Protein AF-A0A920JHA1-F1 (afdb_monomer_lite)

Structure (mmCIF, N/CA/C/O backbone):
data_AF-A0A920JHA1-F1
#
_entry.id   AF-A0A920JHA1-F1
#
loop_
_atom_site.group_PDB
_atom_site.id
_atom_site.type_symbol
_atom_site.label_atom_id
_atom_site.label_alt_id
_atom_site.label_comp_id
_atom_site.label_asym_id
_atom_site.label_entity_id
_atom_site.label_seq_id
_atom_site.pdbx_PDB_ins_code
_atom_site.Cartn_x
_atom_site.Cartn_y
_atom_site.Cartn_z
_atom_site.occupancy
_atom_site.B_iso_or_equiv
_atom_site.auth_seq_id
_atom_site.auth_comp_id
_atom_site.auth_asym_id
_atom_site.auth_atom_id
_atom_site.pdbx_PDB_model_num
ATOM 1 N N . MET A 1 1 ? 1.175 9.075 -18.287 1.00 74.12 1 MET A N 1
ATOM 2 C CA . MET A 1 1 ? 0.561 8.509 -17.070 1.00 74.12 1 MET A CA 1
ATOM 3 C C . MET A 1 1 ? -0.460 9.510 -16.556 1.00 74.12 1 MET A C 1
ATOM 5 O O . MET A 1 1 ? -0.090 10.654 -16.320 1.00 74.12 1 MET A O 1
ATOM 9 N N . LYS A 1 2 ? -1.735 9.124 -16.487 1.00 86.06 2 LYS A N 1
ATOM 10 C CA . LYS A 1 2 ? -2.800 9.955 -15.913 1.00 86.06 2 LYS A CA 1
ATOM 11 C C . LYS A 1 2 ? -2.832 9.699 -14.407 1.00 86.06 2 LYS A C 1
ATOM 13 O O . LYS A 1 2 ? -2.683 8.554 -13.995 1.00 86.06 2 LYS A O 1
ATOM 18 N N . ILE A 1 3 ? -2.973 10.752 -13.610 1.00 90.31 3 ILE A N 1
ATOM 19 C CA . ILE A 1 3 ? -3.137 10.642 -12.159 1.00 90.31 3 ILE A CA 1
ATOM 20 C C . ILE A 1 3 ? -4.601 10.926 -11.850 1.00 90.31 3 ILE A C 1
ATOM 22 O O . ILE A 1 3 ? -5.162 11.900 -12.352 1.00 90.31 3 ILE A O 1
ATOM 26 N N . GLU A 1 4 ? -5.202 10.066 -11.039 1.00 93.44 4 GLU A N 1
ATOM 27 C CA . GLU A 1 4 ? -6.578 10.195 -10.577 1.00 93.44 4 GLU A CA 1
ATOM 28 C C . GLU A 1 4 ? -6.583 10.174 -9.048 1.00 93.44 4 GLU A C 1
ATOM 30 O O . GLU A 1 4 ? -5.826 9.429 -8.425 1.00 93.44 4 GLU A O 1
ATOM 35 N N . GLN A 1 5 ? -7.412 11.027 -8.451 1.00 93.44 5 GLN A N 1
ATOM 36 C CA . GLN A 1 5 ? -7.612 11.094 -7.008 1.00 93.44 5 GLN A CA 1
ATOM 37 C C . GLN A 1 5 ? -9.080 10.815 -6.719 1.00 93.44 5 GLN A C 1
ATOM 39 O O . GLN A 1 5 ? -9.965 11.468 -7.272 1.00 93.44 5 GLN A O 1
ATOM 44 N N . LEU A 1 6 ? -9.319 9.854 -5.832 1.00 92.81 6 LEU A N 1
ATOM 45 C CA . LEU A 1 6 ? -10.641 9.511 -5.338 1.00 92.81 6 LEU A CA 1
ATOM 46 C C . LEU A 1 6 ? -10.664 9.703 -3.825 1.00 92.81 6 LEU A C 1
ATOM 48 O O . LEU A 1 6 ? -9.938 9.029 -3.096 1.00 92.81 6 LEU A O 1
ATOM 52 N N . GLU A 1 7 ? -11.513 10.610 -3.356 1.00 92.25 7 GLU A N 1
ATOM 53 C CA . GLU A 1 7 ? -11.745 10.817 -1.930 1.00 92.25 7 GLU A CA 1
ATOM 54 C C . GLU A 1 7 ? -12.969 10.027 -1.476 1.00 92.25 7 GLU A C 1
ATOM 56 O O . GLU A 1 7 ? -14.056 10.139 -2.046 1.00 92.25 7 GLU A O 1
ATOM 61 N N . LEU A 1 8 ? -12.792 9.224 -0.429 1.00 89.50 8 LEU A N 1
ATOM 62 C CA . LEU A 1 8 ? -13.855 8.415 0.151 1.00 89.50 8 LEU A CA 1
ATOM 63 C C . LEU A 1 8 ? -14.288 9.001 1.495 1.00 89.50 8 LEU A C 1
ATOM 65 O O . LEU A 1 8 ? -13.471 9.391 2.326 1.00 89.50 8 LEU A O 1
ATOM 69 N N . SER A 1 9 ? -15.600 9.032 1.728 1.00 85.94 9 SER A N 1
ATOM 70 C CA . SER A 1 9 ? -16.168 9.496 2.996 1.00 85.94 9 SER A CA 1
ATOM 71 C C . SER A 1 9 ? -15.757 8.579 4.158 1.00 85.94 9 SER A C 1
ATOM 73 O O . SER A 1 9 ? -16.004 7.367 4.097 1.00 85.94 9 SER A O 1
ATOM 75 N N . ILE A 1 10 ? -15.240 9.171 5.232 1.00 80.81 10 ILE A N 1
ATOM 76 C CA . ILE A 1 10 ? -14.870 8.490 6.482 1.00 80.81 10 ILE A CA 1
ATOM 77 C C . ILE A 1 10 ? -16.137 8.135 7.280 1.00 80.81 10 ILE A C 1
ATOM 79 O O . ILE A 1 10 ? -17.116 8.892 7.278 1.00 80.81 10 ILE A O 1
ATOM 83 N N . SER A 1 11 ? -16.139 6.995 7.976 1.00 76.69 11 SER A N 1
ATOM 84 C CA . SER A 1 11 ? -17.255 6.625 8.859 1.00 76.69 11 SER A CA 1
ATOM 85 C C . SER A 1 11 ? -17.284 7.497 10.129 1.00 76.69 11 SER A C 1
ATOM 87 O O . SER A 1 11 ? -16.254 7.889 10.681 1.00 76.69 11 SER A O 1
ATOM 89 N N . LYS A 1 12 ? -18.484 7.836 10.629 1.00 70.19 12 LYS A N 1
ATOM 90 C CA . LYS A 1 12 ? -18.627 8.665 11.843 1.00 70.19 12 LYS A CA 1
ATOM 91 C C . LYS A 1 12 ? -18.024 7.945 13.052 1.00 70.19 12 LYS A C 1
ATOM 93 O O . LYS A 1 12 ? -18.379 6.810 13.362 1.00 70.19 12 LYS A O 1
ATOM 98 N N . ARG A 1 13 ? -17.146 8.628 13.787 1.00 65.00 13 ARG A N 1
ATOM 99 C CA . ARG A 1 13 ? -16.459 8.055 14.950 1.00 65.00 13 ARG A CA 1
ATOM 100 C C . ARG A 1 13 ? -17.412 7.926 16.144 1.00 65.00 13 ARG A C 1
ATOM 102 O O . ARG A 1 13 ? -17.695 8.903 16.830 1.00 65.00 13 ARG A O 1
ATOM 109 N N . LEU A 1 14 ? -17.908 6.715 16.406 1.00 59.28 14 LEU A N 1
ATOM 110 C CA . LEU A 1 14 ? -18.832 6.417 17.507 1.00 59.28 14 LEU A CA 1
ATOM 111 C C . LEU A 1 14 ? -18.204 5.406 18.492 1.00 59.28 14 LEU A C 1
ATOM 113 O O . LEU A 1 14 ? -18.563 4.237 18.503 1.00 59.28 14 LEU A O 1
ATOM 117 N N . LYS A 1 15 ? -17.292 5.863 19.367 1.00 60.53 15 LYS A N 1
ATOM 118 C CA . LYS A 1 15 ? -16.592 5.066 20.417 1.00 60.53 15 LYS A CA 1
ATOM 119 C C . LYS A 1 15 ? -15.623 3.979 19.893 1.00 60.53 15 LYS A C 1
ATOM 121 O O . LYS A 1 15 ? -15.661 3.581 18.740 1.00 60.53 15 LYS A O 1
ATOM 126 N N . GLN A 1 16 ? -14.750 3.462 20.771 1.00 59.62 16 GLN A N 1
ATOM 127 C CA . GLN A 1 16 ? -13.690 2.485 20.433 1.00 59.62 16 GLN A CA 1
ATOM 128 C C . GLN A 1 16 ? -14.199 1.189 19.773 1.00 59.62 16 GLN A C 1
ATOM 130 O O . GLN A 1 16 ? -13.557 0.674 18.864 1.00 59.62 16 GLN A O 1
ATOM 135 N N . LYS A 1 17 ? -15.380 0.686 20.165 1.00 58.91 17 LYS A N 1
ATOM 136 C CA . LYS A 1 17 ? -15.995 -0.504 19.544 1.00 58.91 17 LYS A CA 1
ATOM 137 C C . LYS A 1 17 ? -16.404 -0.270 18.077 1.00 58.91 17 LYS A C 1
ATOM 139 O O . LYS A 1 17 ? -16.629 -1.238 17.361 1.00 58.91 17 LYS A O 1
ATOM 144 N N . ALA A 1 18 ? -16.477 0.988 17.628 1.00 76.19 18 ALA A N 1
ATOM 145 C CA . ALA A 1 18 ? -16.712 1.336 16.231 1.00 76.19 18 ALA A CA 1
ATOM 146 C C . ALA A 1 18 ? -15.436 1.375 15.384 1.00 76.19 18 ALA A C 1
ATOM 148 O O . ALA A 1 18 ? -15.565 1.370 14.173 1.00 76.19 18 ALA A O 1
ATOM 149 N N . VAL A 1 19 ? -14.225 1.365 15.956 1.00 84.94 19 VAL A N 1
ATOM 150 C CA . VAL A 1 19 ? -12.991 1.509 15.154 1.00 84.94 19 VAL A CA 1
ATOM 151 C C . VAL A 1 19 ? -12.814 0.343 14.181 1.00 84.94 19 VAL A C 1
ATOM 153 O O . VAL A 1 19 ? -12.672 0.565 12.986 1.00 84.94 19 VAL A O 1
ATOM 156 N N . GLN A 1 20 ? -12.900 -0.900 14.666 1.00 86.62 20 GLN A N 1
ATOM 157 C CA . GLN A 1 20 ? -12.773 -2.082 13.804 1.00 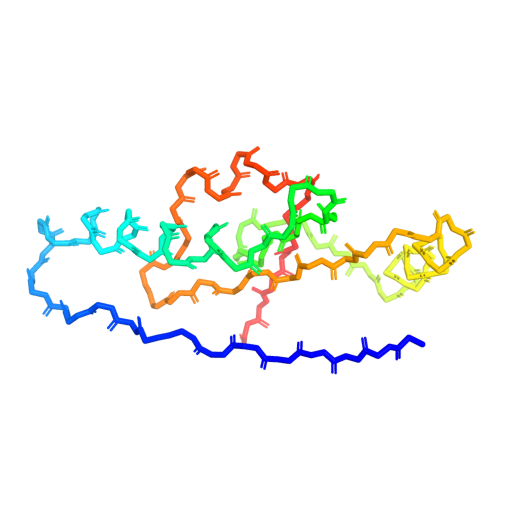86.62 20 GLN A CA 1
ATOM 158 C C . GLN A 1 20 ? -13.862 -2.113 12.722 1.00 86.62 20 GLN A C 1
ATOM 160 O O . GLN A 1 20 ? -13.577 -2.363 11.555 1.00 86.62 20 GLN A O 1
ATOM 165 N N . LYS A 1 21 ? -15.100 -1.782 13.104 1.00 87.19 21 LYS A N 1
ATOM 166 C CA . LYS A 1 21 ? -16.229 -1.703 12.175 1.00 87.19 21 LYS A CA 1
ATOM 167 C C . LYS A 1 21 ? -16.029 -0.605 11.121 1.00 87.19 21 LYS A C 1
ATOM 169 O O . LYS A 1 21 ? -16.298 -0.836 9.950 1.00 87.19 21 LYS A O 1
ATOM 174 N N . ASN A 1 22 ? -15.526 0.561 11.522 1.00 87.94 22 ASN A N 1
ATOM 175 C CA . ASN A 1 22 ? -15.224 1.671 10.621 1.00 87.94 22 ASN A CA 1
ATOM 176 C C . ASN A 1 22 ? -14.135 1.276 9.622 1.00 87.94 22 ASN A C 1
ATOM 178 O O . ASN A 1 22 ? -14.314 1.481 8.428 1.00 87.94 22 ASN A O 1
ATOM 182 N N . LEU A 1 23 ? -13.053 0.645 10.091 1.00 90.56 23 LEU A N 1
ATOM 183 C CA . LEU A 1 23 ? -11.983 0.145 9.227 1.00 90.56 23 LEU A CA 1
ATOM 184 C C . LEU A 1 23 ? -12.510 -0.872 8.208 1.00 90.56 23 LEU A C 1
ATOM 186 O O . LEU A 1 23 ? -12.136 -0.822 7.039 1.00 90.56 23 LEU A O 1
ATOM 190 N N . GLU A 1 24 ? -13.391 -1.782 8.622 1.00 90.25 24 GLU A N 1
ATOM 191 C CA . GLU A 1 24 ? -14.023 -2.752 7.723 1.00 90.25 24 GLU A CA 1
ATOM 192 C C . GLU A 1 24 ? -14.910 -2.073 6.672 1.00 90.25 24 GLU A C 1
ATOM 194 O O . GLU A 1 24 ? -14.742 -2.334 5.480 1.00 90.25 24 GLU A O 1
ATOM 199 N N . GLU A 1 25 ? -15.795 -1.160 7.081 1.00 89.75 25 GLU A N 1
ATOM 200 C CA . GLU A 1 25 ? -16.644 -0.380 6.171 1.00 89.75 25 GLU A CA 1
ATOM 201 C C . GLU A 1 25 ? -15.814 0.437 5.170 1.00 89.75 25 GLU A C 1
ATOM 203 O O . GLU A 1 25 ? -16.102 0.440 3.971 1.00 89.75 25 GLU A O 1
ATOM 208 N N . GLU A 1 26 ? -14.762 1.102 5.645 1.00 91.31 26 GLU A N 1
ATOM 209 C CA . GLU A 1 26 ? -13.824 1.851 4.809 1.00 91.31 26 GLU A CA 1
ATOM 210 C C . GLU A 1 26 ? -13.085 0.921 3.846 1.00 91.31 26 GLU A C 1
ATOM 212 O O . GLU A 1 26 ? -12.985 1.230 2.661 1.00 91.31 26 GLU A O 1
ATOM 217 N N . SER A 1 27 ? -12.648 -0.258 4.300 1.00 92.06 27 SER A N 1
ATOM 218 C CA . SER A 1 27 ? -11.978 -1.236 3.437 1.00 92.06 27 SER A CA 1
ATOM 219 C C . SER A 1 27 ? -12.868 -1.728 2.302 1.00 92.06 27 SER A C 1
ATOM 221 O O . SER A 1 27 ? -12.391 -1.876 1.179 1.00 92.06 27 SER A O 1
ATOM 223 N N . ILE A 1 28 ? -14.162 -1.929 2.562 1.00 92.31 28 ILE A N 1
ATOM 224 C CA . ILE A 1 28 ? -15.125 -2.348 1.540 1.00 92.31 28 ILE A CA 1
ATOM 225 C C . ILE A 1 28 ? -15.275 -1.246 0.488 1.00 92.31 28 ILE A C 1
ATOM 227 O O . ILE A 1 28 ? -15.200 -1.538 -0.704 1.00 92.31 28 ILE A O 1
ATOM 231 N N . LYS A 1 29 ? -15.421 0.016 0.916 1.00 92.06 29 LYS A N 1
ATOM 232 C CA . LYS A 1 29 ? -15.497 1.169 0.003 1.00 92.06 29 LYS A CA 1
ATOM 233 C C . LYS A 1 29 ? -14.219 1.340 -0.813 1.00 92.06 29 LYS A C 1
ATOM 235 O O . LYS A 1 29 ? -14.295 1.622 -2.001 1.00 92.06 29 LYS A O 1
ATOM 240 N N . ILE A 1 30 ? -13.052 1.180 -0.195 1.00 93.19 30 ILE A N 1
ATOM 241 C CA . ILE A 1 30 ? -11.762 1.277 -0.886 1.00 93.19 30 ILE A CA 1
ATOM 242 C C . ILE A 1 30 ? -11.662 0.175 -1.946 1.00 93.19 30 ILE A C 1
ATOM 244 O O . ILE A 1 30 ? -11.444 0.463 -3.119 1.00 93.19 30 ILE A O 1
ATOM 248 N N . LEU A 1 31 ? -11.885 -1.084 -1.559 1.00 91.00 31 LEU A N 1
ATOM 249 C CA . LEU A 1 31 ? -11.755 -2.231 -2.460 1.00 91.00 31 LEU A CA 1
ATOM 250 C C . LEU A 1 31 ? -12.789 -2.245 -3.586 1.00 91.00 31 LEU A C 1
ATOM 252 O O . LEU A 1 31 ? -12.510 -2.833 -4.624 1.00 91.00 31 LEU A O 1
ATOM 256 N N . SER A 1 32 ? -13.954 -1.612 -3.418 1.00 92.75 32 SER A N 1
ATOM 257 C CA . SER A 1 32 ? -14.950 -1.524 -4.492 1.00 92.75 32 SER A CA 1
ATOM 258 C C . SER A 1 32 ? -14.554 -0.575 -5.627 1.00 92.75 32 SER A C 1
ATOM 260 O O . SER A 1 32 ? -15.216 -0.585 -6.659 1.00 92.75 32 SER A O 1
ATOM 262 N N . HIS A 1 33 ? -13.522 0.255 -5.439 1.00 91.88 33 HIS A N 1
ATOM 263 C CA . HIS A 1 33 ? -13.041 1.224 -6.433 1.00 91.88 33 HIS A CA 1
ATOM 264 C C . HIS A 1 33 ? -11.654 0.882 -6.991 1.00 91.88 33 HIS A C 1
ATOM 266 O O . HIS A 1 33 ? -11.108 1.660 -7.767 1.00 91.88 33 HIS A O 1
ATOM 272 N N . ILE A 1 34 ? -11.074 -0.250 -6.588 1.00 91.62 34 ILE A N 1
ATOM 273 C CA . ILE A 1 34 ? -9.751 -0.691 -7.037 1.00 91.62 34 ILE A CA 1
ATOM 274 C C . ILE A 1 34 ? -9.937 -1.841 -8.016 1.00 91.62 34 ILE A C 1
ATOM 276 O O . ILE A 1 34 ? -10.635 -2.812 -7.705 1.00 91.62 34 ILE A O 1
ATOM 280 N N . ASP A 1 35 ? -9.286 -1.757 -9.174 1.00 91.31 35 ASP A N 1
ATOM 281 C CA . ASP A 1 35 ? -9.268 -2.872 -10.111 1.00 91.31 35 ASP A CA 1
ATOM 282 C C . ASP A 1 35 ? -8.416 -4.020 -9.528 1.00 91.31 35 ASP A C 1
ATOM 284 O O . ASP A 1 35 ? -7.322 -3.779 -9.012 1.00 91.31 35 ASP A O 1
ATOM 288 N N . PRO A 1 36 ? -8.864 -5.287 -9.582 1.00 88.44 36 PRO A N 1
ATOM 289 C CA . PRO A 1 36 ? -8.070 -6.422 -9.109 1.00 88.44 36 PRO A CA 1
ATOM 290 C C . PRO A 1 36 ? -6.682 -6.561 -9.759 1.00 88.44 36 PRO A C 1
ATOM 292 O O . PRO A 1 36 ? -5.821 -7.234 -9.187 1.00 88.44 36 PRO A O 1
ATOM 295 N N . SER A 1 37 ? -6.478 -5.979 -10.944 1.00 90.75 37 SER A N 1
ATOM 296 C CA . SER A 1 37 ? -5.198 -5.950 -11.658 1.00 90.75 37 SER A CA 1
ATOM 297 C C . SER A 1 37 ? -4.248 -4.840 -11.197 1.00 90.75 37 SER A C 1
ATOM 299 O O . SER A 1 37 ? -3.051 -4.914 -11.492 1.00 90.75 37 SER A O 1
ATOM 301 N N . ASP A 1 38 ? -4.735 -3.865 -10.424 1.00 92.94 38 ASP A N 1
ATOM 302 C CA . ASP A 1 38 ? -3.919 -2.766 -9.924 1.00 92.94 38 ASP A CA 1
ATOM 303 C C . ASP A 1 38 ? -2.822 -3.258 -8.974 1.00 92.94 38 ASP A C 1
ATOM 305 O O . ASP A 1 38 ? -2.998 -4.133 -8.113 1.00 92.94 38 ASP A O 1
ATOM 309 N N . TYR A 1 39 ? -1.670 -2.602 -9.059 1.00 94.56 39 TYR A N 1
ATOM 310 C CA . TYR A 1 39 ? -0.598 -2.770 -8.095 1.00 94.56 39 TYR A CA 1
ATOM 311 C C . TYR A 1 39 ? -0.898 -1.939 -6.848 1.00 94.56 39 TYR A C 1
ATOM 313 O O . TYR A 1 39 ? -0.507 -0.776 -6.723 1.00 94.56 39 TYR A O 1
ATOM 321 N N . LEU A 1 40 ? -1.624 -2.558 -5.918 1.00 95.00 40 LEU A N 1
ATOM 322 C CA . LEU A 1 40 ? -2.068 -1.923 -4.685 1.00 95.00 40 LEU A CA 1
ATOM 323 C C . LEU A 1 40 ? -0.903 -1.633 -3.726 1.00 95.00 40 LEU A C 1
ATOM 325 O O . LEU A 1 40 ? -0.192 -2.546 -3.296 1.00 95.00 40 LEU A O 1
ATOM 329 N N . ILE A 1 41 ? -0.752 -0.371 -3.330 1.00 95.00 41 ILE A N 1
ATOM 330 C CA . ILE A 1 41 ? 0.280 0.115 -2.409 1.00 95.00 41 ILE A CA 1
ATOM 331 C C . ILE A 1 41 ? -0.407 0.759 -1.207 1.00 95.00 41 ILE A C 1
ATOM 333 O O . ILE A 1 41 ? -1.118 1.751 -1.338 1.00 95.00 41 ILE A O 1
ATOM 337 N N . SER A 1 42 ? -0.183 0.211 -0.014 1.00 93.94 42 SER A N 1
ATOM 338 C CA . SER A 1 42 ? -0.719 0.782 1.225 1.00 93.94 42 SER A CA 1
ATOM 339 C C . SER A 1 42 ? 0.253 1.808 1.808 1.00 93.94 42 SER A C 1
ATOM 341 O O . SER A 1 42 ? 1.418 1.475 2.045 1.00 93.94 42 SER A O 1
ATOM 343 N N . MET A 1 43 ? -0.228 3.015 2.092 1.00 92.44 43 MET A N 1
ATOM 344 C CA . MET A 1 43 ? 0.510 4.058 2.804 1.00 92.44 43 MET A CA 1
ATOM 345 C C . MET A 1 43 ? 0.270 3.892 4.309 1.00 92.44 43 MET A C 1
ATOM 347 O O . MET A 1 43 ? -0.860 4.014 4.779 1.00 92.44 43 MET A O 1
ATOM 351 N N . ASP A 1 44 ? 1.314 3.558 5.064 1.00 85.94 44 ASP A N 1
ATOM 352 C CA . ASP A 1 44 ? 1.216 3.200 6.484 1.00 85.94 44 ASP A CA 1
ATOM 353 C C . ASP A 1 44 ? 2.486 3.651 7.216 1.00 85.94 44 ASP A C 1
ATOM 355 O O . ASP A 1 44 ? 3.597 3.430 6.741 1.00 85.94 44 ASP A O 1
ATOM 359 N N . GLU A 1 45 ? 2.348 4.257 8.394 1.00 85.12 45 GLU A N 1
ATOM 360 C CA . GLU A 1 45 ? 3.471 4.746 9.211 1.00 85.12 45 GLU A CA 1
ATOM 361 C C . GLU A 1 45 ? 4.492 3.646 9.581 1.00 85.12 45 GLU A C 1
ATOM 363 O O . GLU A 1 45 ? 5.663 3.930 9.830 1.00 85.12 45 GLU A O 1
ATOM 368 N N . LYS A 1 46 ? 4.061 2.377 9.586 1.00 85.31 46 LYS A N 1
ATOM 369 C CA . LYS A 1 46 ? 4.874 1.176 9.850 1.00 85.31 46 LYS A CA 1
ATOM 370 C C . LYS A 1 46 ? 5.332 0.493 8.559 1.00 85.31 46 LYS A C 1
ATOM 372 O O . LYS A 1 46 ? 5.660 -0.695 8.565 1.00 85.31 46 LYS A O 1
ATOM 377 N N . GLY A 1 47 ? 5.266 1.196 7.431 1.00 87.06 47 GLY A N 1
ATOM 378 C CA . GLY A 1 47 ? 5.745 0.720 6.142 1.00 87.06 47 GLY A CA 1
ATOM 379 C C . GLY A 1 47 ? 7.261 0.669 6.033 1.00 87.06 47 GLY A C 1
ATOM 380 O O . GLY A 1 47 ? 8.002 0.981 6.965 1.00 87.06 47 GLY A O 1
ATOM 381 N N . LYS A 1 48 ? 7.735 0.286 4.850 1.00 89.88 48 LYS A N 1
ATOM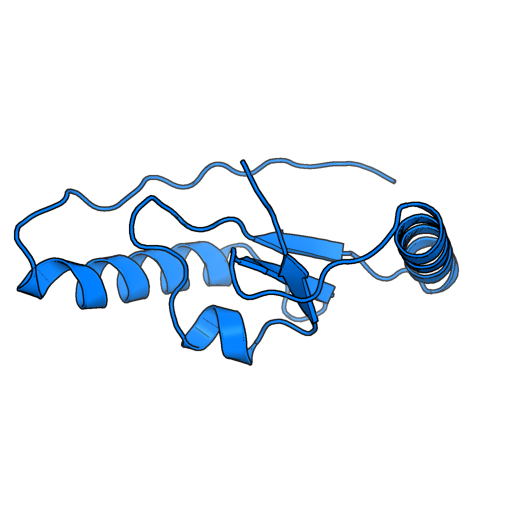 382 C CA . LYS A 1 48 ? 9.148 0.378 4.499 1.00 89.88 48 LYS A CA 1
ATOM 383 C C . LYS A 1 48 ? 9.432 1.769 3.942 1.00 89.88 48 LYS A C 1
ATOM 385 O O . LYS A 1 48 ? 8.727 2.242 3.050 1.00 89.88 48 LYS A O 1
ATOM 390 N N . GLN A 1 49 ? 10.472 2.409 4.464 1.00 90.06 49 GLN A N 1
ATOM 391 C CA . GLN A 1 49 ? 10.995 3.639 3.884 1.00 90.06 49 GLN A CA 1
ATOM 392 C C . GLN A 1 49 ? 11.671 3.318 2.549 1.00 90.06 49 GLN A C 1
ATOM 394 O O . GLN A 1 49 ? 12.434 2.356 2.447 1.00 90.06 49 GLN A O 1
ATOM 399 N N . ILE A 1 50 ? 11.361 4.120 1.538 1.00 88.62 50 ILE A N 1
ATOM 400 C CA . ILE A 1 50 ? 11.952 4.046 0.206 1.00 88.62 50 ILE A CA 1
ATOM 401 C C . ILE A 1 50 ? 12.572 5.407 -0.090 1.00 88.62 50 ILE A C 1
ATOM 403 O O . ILE A 1 50 ? 11.974 6.439 0.214 1.00 88.62 50 ILE A O 1
ATOM 407 N N . ASP A 1 51 ? 13.777 5.407 -0.650 1.00 91.31 51 ASP A N 1
ATOM 408 C CA . ASP A 1 51 ? 14.409 6.639 -1.111 1.00 91.31 51 ASP A CA 1
ATOM 409 C C . ASP A 1 51 ? 13.889 7.063 -2.497 1.00 91.31 51 ASP A C 1
ATOM 411 O O . ASP A 1 51 ? 13.306 6.286 -3.257 1.00 91.31 51 ASP A O 1
ATOM 415 N N . THR A 1 52 ? 14.103 8.326 -2.854 1.00 92.62 52 THR A N 1
ATOM 416 C CA . THR A 1 52 ? 13.601 8.880 -4.118 1.00 92.62 52 THR A CA 1
ATOM 417 C C . THR A 1 52 ? 14.143 8.142 -5.349 1.00 92.62 52 THR A C 1
ATOM 419 O O . THR A 1 52 ? 13.436 8.017 -6.350 1.00 92.62 52 THR A O 1
ATOM 422 N N . ILE A 1 53 ? 15.374 7.619 -5.288 1.00 95.69 53 ILE A N 1
ATOM 423 C CA . ILE A 1 53 ? 16.006 6.908 -6.408 1.00 95.69 53 ILE A CA 1
ATOM 424 C C . ILE A 1 53 ? 15.292 5.575 -6.632 1.00 95.69 53 ILE A C 1
ATOM 426 O O . ILE A 1 53 ? 14.859 5.286 -7.748 1.00 95.69 53 ILE A O 1
ATOM 430 N N . GLN A 1 54 ? 15.096 4.792 -5.578 1.00 92.94 54 GLN A N 1
ATOM 431 C CA . GLN A 1 54 ? 14.342 3.544 -5.607 1.00 92.94 54 GLN A CA 1
ATOM 432 C C . GLN A 1 54 ? 12.904 3.766 -6.088 1.00 92.94 54 GLN A C 1
ATOM 434 O O . GLN A 1 54 ? 12.424 3.022 -6.943 1.00 92.94 54 GLN A O 1
ATOM 439 N N . PHE A 1 55 ? 12.232 4.817 -5.607 1.00 93.25 55 PHE A N 1
ATOM 440 C CA . PHE A 1 55 ? 10.878 5.136 -6.057 1.00 93.25 55 PHE A CA 1
ATOM 441 C C . PHE A 1 55 ? 10.829 5.469 -7.557 1.00 93.25 55 PHE A C 1
ATOM 443 O O . PHE A 1 55 ? 9.963 4.969 -8.272 1.00 93.25 55 PHE A O 1
ATOM 450 N N . SER A 1 56 ? 11.800 6.233 -8.072 1.00 95.12 56 SER A N 1
ATOM 451 C CA . SER A 1 56 ? 11.887 6.528 -9.512 1.00 95.12 56 SER A CA 1
ATOM 452 C C . SER A 1 56 ? 12.084 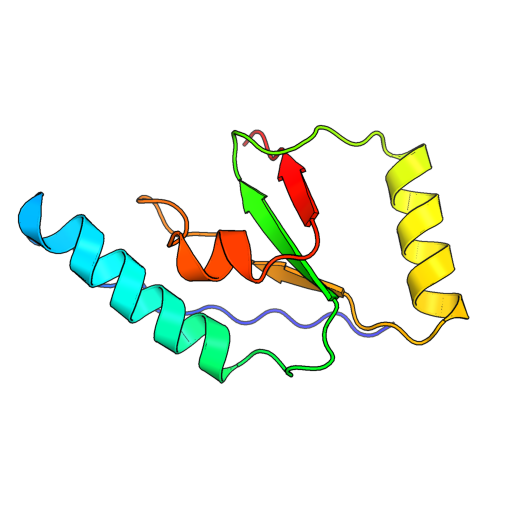5.275 -10.374 1.00 95.12 56 SER A C 1
ATOM 454 O O . SER A 1 56 ? 11.513 5.171 -11.460 1.00 95.12 56 SER A O 1
ATOM 456 N N . GLN A 1 57 ? 12.835 4.287 -9.876 1.00 95.25 57 GLN A N 1
ATOM 457 C CA . GLN A 1 57 ? 13.025 3.010 -10.567 1.00 95.25 57 GLN A CA 1
ATOM 458 C C . GLN A 1 57 ? 11.721 2.210 -10.633 1.00 95.25 57 GLN A C 1
ATOM 460 O O . GLN A 1 57 ? 11.453 1.555 -11.639 1.00 95.25 57 GLN A O 1
ATOM 465 N N . TRP A 1 58 ? 10.901 2.276 -9.583 1.00 93.75 58 TRP A N 1
ATOM 466 C CA . TRP A 1 58 ? 9.590 1.631 -9.559 1.00 93.75 58 TRP A CA 1
ATOM 467 C C . TRP A 1 58 ? 8.620 2.288 -10.528 1.00 93.75 58 TRP A C 1
ATOM 469 O O . TRP A 1 58 ? 7.988 1.580 -11.302 1.00 93.75 58 TRP A O 1
ATOM 479 N N . LEU A 1 59 ? 8.567 3.624 -10.547 1.00 93.69 59 LEU A N 1
ATOM 480 C CA . LEU A 1 59 ? 7.763 4.370 -11.516 1.00 93.69 59 LEU A CA 1
ATOM 481 C C . LEU A 1 59 ? 8.127 3.990 -12.951 1.00 93.69 59 LEU A C 1
ATOM 483 O O . LEU A 1 59 ? 7.240 3.689 -13.746 1.00 93.69 59 LEU A O 1
ATOM 487 N N . LYS A 1 60 ? 9.428 3.948 -13.264 1.00 95.31 60 LYS A N 1
ATOM 488 C CA . L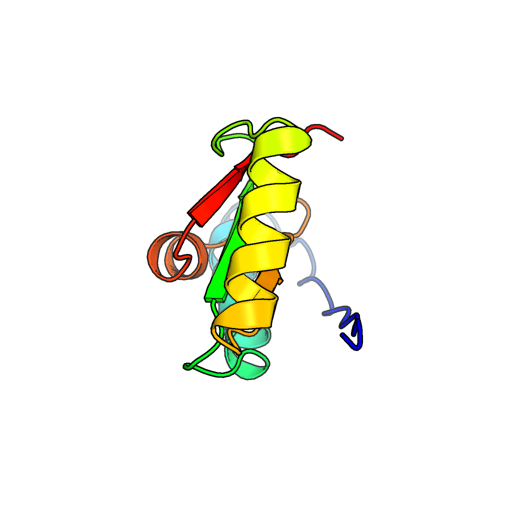YS A 1 60 ? 9.902 3.540 -14.588 1.00 95.31 60 LYS A CA 1
ATOM 489 C C . LYS A 1 60 ? 9.444 2.121 -14.930 1.00 95.31 60 LYS A C 1
ATOM 491 O O . LYS A 1 60 ? 8.861 1.916 -15.985 1.00 95.31 60 LYS A O 1
ATOM 496 N N . ARG A 1 61 ? 9.649 1.166 -14.018 1.00 94.62 61 ARG A N 1
ATOM 497 C CA . ARG A 1 61 ? 9.211 -0.223 -14.208 1.00 94.62 61 ARG A CA 1
ATOM 498 C C . ARG A 1 61 ? 7.704 -0.316 -14.441 1.00 94.62 61 ARG A C 1
ATOM 500 O O . ARG A 1 61 ? 7.287 -1.009 -15.353 1.00 94.62 61 ARG A O 1
ATOM 507 N N . TRP A 1 62 ? 6.891 0.378 -13.646 1.00 94.50 62 TRP A N 1
ATOM 508 C CA . TRP A 1 62 ? 5.439 0.335 -13.814 1.00 94.50 62 TRP A CA 1
ATOM 509 C C . TRP A 1 62 ? 4.999 0.883 -15.169 1.00 94.50 62 TRP A C 1
ATOM 511 O O . TRP A 1 62 ? 4.113 0.310 -15.792 1.00 94.50 62 TRP A O 1
ATOM 521 N N . MET A 1 63 ? 5.646 1.945 -15.651 1.00 92.94 63 MET A N 1
ATOM 522 C CA . MET A 1 63 ? 5.389 2.471 -16.990 1.00 92.94 63 MET A CA 1
ATOM 523 C C . MET A 1 63 ? 5.788 1.484 -18.090 1.00 92.94 63 MET A C 1
ATOM 525 O O . MET A 1 63 ? 5.007 1.277 -19.015 1.00 92.94 63 MET A O 1
ATOM 529 N N . ASP A 1 64 ? 6.978 0.889 -17.983 1.00 95.44 64 ASP A N 1
ATOM 530 C CA . ASP A 1 64 ? 7.509 -0.050 -18.977 1.00 95.44 64 ASP A CA 1
ATOM 531 C C . ASP A 1 64 ? 6.665 -1.342 -19.038 1.00 95.44 64 ASP A C 1
ATOM 533 O O . ASP A 1 64 ? 6.389 -1.852 -20.123 1.00 95.44 64 ASP A O 1
ATOM 537 N N . ASP A 1 65 ? 6.195 -1.825 -17.883 1.00 94.88 65 ASP A N 1
ATOM 538 C CA . ASP A 1 65 ? 5.414 -3.062 -17.742 1.00 94.88 65 ASP A CA 1
ATOM 539 C C . ASP A 1 65 ? 3.891 -2.844 -17.902 1.00 94.88 65 ASP A C 1
ATOM 541 O O . ASP A 1 65 ? 3.115 -3.796 -17.813 1.00 94.88 65 ASP A O 1
ATOM 545 N N . GLY A 1 66 ? 3.434 -1.600 -18.101 1.00 92.75 66 GLY A N 1
ATOM 546 C CA . GLY A 1 66 ? 2.005 -1.263 -18.182 1.00 92.75 66 GLY A CA 1
ATOM 547 C C . GLY A 1 66 ? 1.227 -1.514 -16.882 1.00 92.75 66 GLY A C 1
ATOM 548 O O . GLY A 1 66 ? 0.016 -1.723 -16.913 1.00 92.75 66 GLY A O 1
ATOM 549 N N . ILE A 1 67 ? 1.917 -1.516 -15.741 1.00 93.75 67 ILE A N 1
ATOM 550 C CA . ILE A 1 67 ? 1.331 -1.722 -14.416 1.00 93.75 67 ILE A CA 1
ATOM 551 C C . ILE A 1 67 ? 0.701 -0.415 -13.935 1.00 93.75 67 ILE A C 1
ATOM 553 O O . ILE A 1 67 ? 1.341 0.637 -13.956 1.00 93.75 67 ILE A O 1
ATOM 557 N N . GLN A 1 68 ? -0.525 -0.495 -13.421 1.00 94.44 68 GLN A N 1
ATOM 558 C CA . GLN A 1 68 ? -1.223 0.628 -12.802 1.00 94.44 68 GLN A CA 1
ATOM 559 C C . GLN A 1 68 ? -0.986 0.627 -11.277 1.00 94.44 68 GLN A C 1
ATO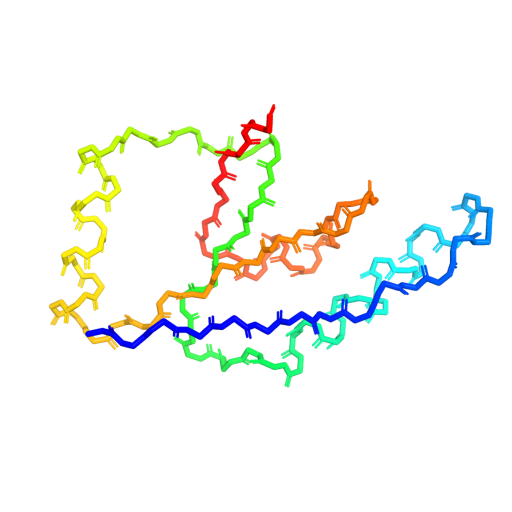M 561 O O . GLN A 1 68 ? -1.529 -0.230 -10.579 1.00 94.44 68 GLN A O 1
ATOM 566 N N . PRO A 1 69 ? -0.160 1.535 -10.720 1.00 95.12 69 PRO A N 1
ATOM 567 C CA . PRO A 1 69 ? 0.016 1.639 -9.275 1.00 95.12 69 PRO A CA 1
ATOM 568 C C . PRO A 1 69 ? -1.153 2.390 -8.630 1.00 95.12 69 PRO A C 1
ATOM 570 O O . PRO A 1 69 ? -1.466 3.516 -9.022 1.00 95.12 69 PRO A O 1
ATOM 573 N N . THR A 1 70 ? -1.732 1.807 -7.581 1.00 95.31 70 THR A N 1
ATOM 574 C CA . THR A 1 70 ? -2.845 2.409 -6.834 1.00 95.31 70 THR A CA 1
ATOM 575 C C . THR A 1 70 ? -2.453 2.583 -5.375 1.00 95.31 70 THR A C 1
ATOM 577 O O . THR A 1 70 ? -2.258 1.613 -4.641 1.00 95.31 70 THR A O 1
ATOM 580 N N . PHE A 1 71 ? -2.307 3.839 -4.952 1.00 94.31 71 PHE A N 1
ATOM 581 C CA . PHE A 1 71 ? -1.914 4.201 -3.593 1.00 94.31 71 PHE A CA 1
ATOM 582 C C . PHE A 1 71 ? -3.148 4.385 -2.717 1.00 94.31 71 PHE A C 1
ATOM 584 O O . PHE A 1 71 ? -4.042 5.159 -3.049 1.00 94.31 71 PHE A O 1
ATOM 591 N N . VAL A 1 72 ? -3.175 3.710 -1.571 1.00 94.56 72 VAL A N 1
ATOM 592 C CA . VAL A 1 72 ? -4.264 3.818 -0.599 1.00 94.56 72 VAL A CA 1
ATOM 593 C C . VAL A 1 72 ? -3.752 4.449 0.683 1.00 94.56 72 VAL A C 1
ATOM 595 O O . VAL A 1 72 ? -2.812 3.950 1.303 1.00 94.56 72 VAL A O 1
ATOM 598 N N . ILE A 1 73 ? -4.420 5.524 1.093 1.00 91.56 73 ILE A N 1
ATOM 599 C CA . ILE A 1 73 ? -4.167 6.255 2.333 1.00 91.56 73 ILE A CA 1
ATOM 600 C C . ILE A 1 73 ? -5.360 6.019 3.258 1.00 91.56 73 ILE A C 1
ATOM 602 O O . ILE A 1 73 ? -6.509 6.178 2.851 1.00 91.56 73 ILE A O 1
ATOM 606 N N . GLY A 1 74 ? -5.081 5.583 4.485 1.00 88.19 74 GLY A N 1
ATOM 607 C CA . GLY A 1 74 ? -6.114 5.339 5.489 1.00 88.19 74 GLY A CA 1
ATOM 608 C C . GLY A 1 74 ? -6.628 6.618 6.135 1.00 88.19 74 GLY A C 1
ATOM 609 O O . GLY A 1 74 ? -5.977 7.661 6.093 1.00 88.19 74 GLY A O 1
ATOM 610 N N . GLY A 1 75 ? -7.792 6.509 6.772 1.00 86.31 75 GLY A N 1
ATOM 611 C CA . GLY A 1 75 ? -8.322 7.556 7.635 1.00 86.31 75 GLY A CA 1
ATOM 612 C C . GLY A 1 75 ? -7.541 7.682 8.956 1.00 86.31 75 GLY A C 1
ATOM 613 O O . GLY A 1 75 ? -6.492 7.061 9.139 1.00 86.31 75 GLY A O 1
ATOM 614 N N . PRO A 1 76 ? -8.061 8.445 9.932 1.00 85.25 76 PRO A N 1
ATOM 615 C CA . PRO A 1 76 ? -7.386 8.687 11.212 1.00 85.25 76 PRO A CA 1
ATOM 616 C C . PRO A 1 76 ? -7.171 7.422 12.054 1.00 85.25 76 PRO A C 1
ATOM 618 O O . PRO A 1 76 ? -6.279 7.393 12.896 1.00 85.25 76 PRO A O 1
ATOM 621 N N . ASP A 1 77 ? -7.984 6.385 11.843 1.00 87.06 77 ASP A N 1
ATOM 622 C CA . ASP A 1 77 ? -7.839 5.094 12.519 1.00 87.06 77 ASP A CA 1
ATOM 623 C C . ASP A 1 77 ? -6.939 4.110 11.718 1.00 87.06 77 ASP A C 1
ATOM 625 O O . ASP A 1 77 ? -6.693 2.985 12.157 1.00 87.06 77 ASP A O 1
ATOM 629 N N . GLY A 1 78 ? -6.400 4.536 10.567 1.00 88.56 78 GLY A N 1
ATOM 630 C CA . GLY A 1 78 ? -5.479 3.777 9.720 1.00 88.56 78 GLY A CA 1
ATOM 631 C C . GLY A 1 78 ? -6.160 2.977 8.605 1.00 88.56 78 GLY A C 1
ATOM 632 O O . GLY A 1 78 ? -7.201 3.360 8.080 1.00 88.56 78 GLY A O 1
ATOM 633 N N . LEU A 1 79 ? -5.529 1.868 8.204 1.00 91.00 79 LEU A N 1
ATOM 634 C CA . LEU A 1 79 ? -6.052 0.934 7.199 1.00 91.00 79 LEU A CA 1
ATOM 635 C C . LEU A 1 79 ? -6.450 -0.392 7.839 1.00 91.00 79 LEU A C 1
ATOM 637 O O . LEU A 1 79 ? -5.759 -0.890 8.732 1.00 91.00 79 LEU A O 1
ATOM 641 N N . ALA A 1 80 ? -7.519 -1.003 7.328 1.00 92.31 80 ALA A N 1
ATOM 642 C CA . ALA A 1 80 ? -7.902 -2.352 7.721 1.00 92.31 80 ALA A CA 1
ATOM 643 C C . ALA A 1 80 ? -6.827 -3.376 7.338 1.00 92.31 80 ALA A C 1
ATOM 645 O O . ALA A 1 80 ? -6.136 -3.241 6.323 1.00 92.31 80 ALA A O 1
ATOM 646 N N . GLN A 1 81 ? -6.738 -4.448 8.122 1.00 90.06 81 GLN A N 1
ATOM 647 C CA . GLN A 1 81 ? -5.808 -5.550 7.875 1.00 90.06 81 GLN A CA 1
ATOM 648 C C . GLN A 1 81 ? -6.006 -6.176 6.481 1.00 90.06 81 GLN A C 1
ATOM 650 O O . GLN A 1 81 ? -5.029 -6.469 5.799 1.00 90.06 81 GLN A O 1
ATOM 655 N N . SER A 1 82 ? -7.252 -6.261 6.008 1.00 90.50 82 SER A N 1
ATOM 656 C CA . SER A 1 82 ? -7.604 -6.760 4.672 1.00 90.50 82 SER A CA 1
ATOM 657 C C . SER A 1 82 ? -6.936 -5.976 3.532 1.00 90.50 82 SER A C 1
ATOM 659 O O . SER A 1 82 ? -6.473 -6.572 2.560 1.00 90.50 82 SER A O 1
ATOM 661 N N . ILE A 1 83 ? -6.831 -4.646 3.650 1.00 91.44 83 ILE A N 1
ATOM 662 C CA . ILE A 1 83 ? -6.115 -3.795 2.684 1.00 91.44 83 ILE A CA 1
ATOM 663 C C . ILE A 1 83 ? -4.614 -4.058 2.758 1.00 91.44 83 ILE A C 1
ATOM 665 O O . ILE A 1 83 ? -3.955 -4.194 1.730 1.00 91.44 83 ILE A O 1
ATOM 669 N N . LYS A 1 84 ? -4.073 -4.148 3.976 1.00 89.56 84 LYS A N 1
ATOM 670 C CA . LYS A 1 84 ? -2.640 -4.367 4.205 1.00 89.56 84 LYS A CA 1
ATOM 671 C C . LYS A 1 84 ? -2.157 -5.712 3.667 1.00 89.56 84 LYS A C 1
ATOM 673 O O . LYS A 1 84 ? -1.010 -5.797 3.247 1.00 89.56 84 LYS A O 1
ATOM 678 N N . GLU A 1 85 ? -3.005 -6.735 3.704 1.00 88.00 85 GLU A N 1
ATOM 679 C CA . GLU A 1 85 ? -2.719 -8.075 3.179 1.00 88.00 85 GLU A CA 1
ATOM 680 C C . GLU A 1 85 ? -2.853 -8.152 1.656 1.00 88.00 85 GLU A C 1
ATOM 682 O O . GLU A 1 85 ? -2.083 -8.855 1.005 1.00 88.00 85 GLU A O 1
ATOM 687 N N . LYS A 1 86 ? -3.801 -7.408 1.072 1.00 87.94 86 LYS A N 1
ATOM 688 C CA . LYS A 1 86 ? -3.935 -7.296 -0.389 1.00 87.94 86 LYS A CA 1
ATOM 689 C C . LYS A 1 86 ? -2.849 -6.429 -1.021 1.00 87.94 86 LYS A C 1
ATOM 691 O O . LYS A 1 86 ? -2.494 -6.648 -2.180 1.00 87.94 86 LYS A O 1
ATOM 696 N N . GLY A 1 87 ? -2.345 -5.445 -0.279 1.00 87.06 87 GLY A N 1
ATOM 697 C CA . GLY A 1 87 ? -1.280 -4.557 -0.717 1.00 87.06 87 GLY A CA 1
ATOM 698 C C . GLY A 1 87 ? -0.034 -5.343 -1.117 1.00 87.06 87 GLY A C 1
ATOM 699 O O . GLY A 1 87 ? 0.493 -6.142 -0.347 1.00 87.06 87 GLY A O 1
ATOM 700 N N . LYS A 1 88 ? 0.469 -5.088 -2.324 1.00 88.44 88 LYS A N 1
ATOM 701 C CA . LYS A 1 88 ? 1.724 -5.668 -2.817 1.00 88.44 88 LYS A CA 1
ATOM 702 C C . LYS A 1 88 ? 2.931 -5.063 -2.118 1.00 88.44 88 LYS A C 1
ATOM 704 O O . LYS A 1 88 ? 3.989 -5.685 -2.046 1.00 88.44 88 LYS A O 1
ATOM 709 N N . PHE A 1 89 ? 2.776 -3.846 -1.599 1.00 89.31 89 PHE A N 1
ATOM 710 C CA . PHE A 1 89 ? 3.816 -3.184 -0.840 1.00 89.31 89 PHE A CA 1
ATOM 711 C C . PHE A 1 89 ? 3.260 -2.152 0.147 1.00 89.31 89 PHE A C 1
ATOM 713 O O . PHE A 1 89 ? 2.200 -1.564 -0.072 1.00 89.31 89 PHE A O 1
ATOM 720 N N . ARG A 1 90 ? 4.008 -1.911 1.231 1.00 90.06 90 ARG A N 1
ATOM 721 C CA . ARG A 1 90 ? 3.677 -0.927 2.265 1.00 90.06 90 ARG A CA 1
ATOM 722 C C . ARG A 1 90 ? 4.707 0.197 2.310 1.00 90.06 90 ARG A C 1
ATOM 724 O O . ARG A 1 90 ? 5.840 -0.033 2.732 1.00 90.06 90 ARG A O 1
ATOM 731 N N . PHE A 1 91 ? 4.312 1.398 1.901 1.00 89.75 91 PHE A N 1
ATOM 732 C CA . PHE A 1 91 ? 5.149 2.598 1.966 1.00 89.75 91 PHE A CA 1
ATOM 733 C C . PHE A 1 91 ? 5.054 3.235 3.332 1.00 89.75 91 PHE A C 1
ATOM 735 O O . PHE A 1 91 ? 3.955 3.470 3.830 1.00 89.75 91 PHE A O 1
ATOM 742 N N . LEU A 1 92 ? 6.219 3.529 3.909 1.00 85.50 92 LEU A N 1
ATOM 743 C CA . LEU A 1 92 ? 6.299 4.406 5.060 1.00 85.50 92 LEU A CA 1
ATOM 744 C C . LEU A 1 92 ? 6.006 5.831 4.612 1.00 85.50 92 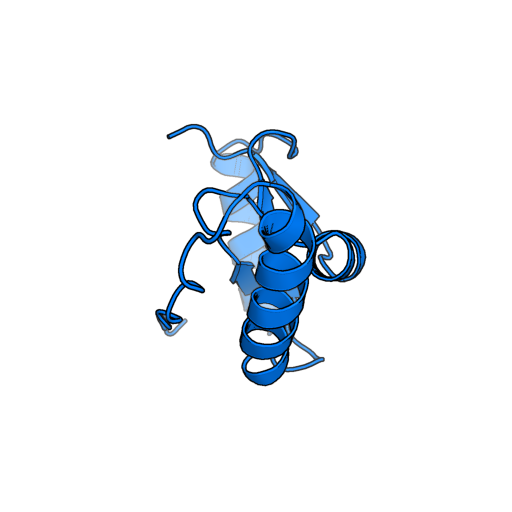LEU A C 1
ATOM 746 O O . LEU A 1 92 ? 6.730 6.385 3.785 1.00 85.50 92 LEU A O 1
ATOM 750 N N . TYR A 1 93 ? 4.980 6.426 5.203 1.00 75.12 93 TYR A N 1
ATOM 751 C CA . TYR A 1 93 ? 4.736 7.856 5.117 1.00 75.12 93 TYR A CA 1
ATOM 752 C C . TYR A 1 93 ? 4.844 8.456 6.514 1.00 75.12 93 TYR A C 1
ATOM 754 O O . TYR A 1 93 ? 4.248 7.953 7.466 1.00 75.12 93 TYR A O 1
ATOM 762 N N . ARG A 1 94 ? 5.648 9.511 6.629 1.00 62.97 94 ARG A N 1
ATOM 763 C CA . ARG A 1 94 ? 5.696 10.387 7.797 1.00 62.97 94 ARG A CA 1
ATOM 764 C C . ARG A 1 94 ? 5.097 11.713 7.352 1.00 62.97 94 ARG A C 1
ATOM 766 O O . ARG A 1 94 ? 5.668 12.347 6.467 1.00 62.97 94 ARG A O 1
ATOM 773 N N . ALA A 1 95 ? 3.929 12.034 7.901 1.00 53.25 95 ALA A N 1
ATOM 774 C CA . ALA A 1 95 ? 3.348 13.368 7.817 1.00 53.25 95 ALA A CA 1
ATOM 775 C C . ALA A 1 95 ? 4.174 14.352 8.652 1.00 53.25 95 ALA A C 1
ATOM 777 O O . ALA A 1 95 ? 4.696 13.915 9.707 1.00 53.25 95 ALA A O 1
#

Sequence (95 aa):
MKIEQLELSISKRLKQKAVQKNLEEESIKILSHIDPSDYLISMDEKGKQIDTIQFSQWLKRWMDDGIQPTFVIGGPDGLAQSIKEKGKFRFLYRA

Radius of gyration: 14.31 Å; chains: 1; bounding box: 35×21×39 Å

pLDDT: mean 87.76, std 9.23, range [53.25, 95.69]

Secondary structure (DSSP, 8-state):
--------PPPP--STHHHHHHHHHHHHHHHTTS-TTSEEEEEEEEEE---HHHHHHHHHHHHHTT--EEEEE-BTTB--HHHHHH-SEEE----

Foldseek 3Di:
DDDDDDDDDFDDDDDPVCLLVRQVVVQVVVVVPDDLQAQEEEEDQPFDEDDPVRVVVVVVVCVVVVHHHDYDFDDPSTHHPVSVVSHPGYYNDDD

=== Feature glossary ===
Legend for the data blocks above and below:

— What the protein is —

The amino-acid sequence is the protein's primary structure: the linear order of residues from the N-terminus to the C-terminus, written in one-letter code. Everything else here — the 3D coordinates, the secondary structure, the domain annotations — is ultimately a consequence of this string.

Database cross-references. InterPro integrates a dozen domain/family signature databases into unified entries with residue-range hits. GO terms attach function/process/location labels with evidence codes. CATH codes position the fold in a four-level structural taxonomy. Organism is the NCBI-taxonomy species name.

— Where its atoms are —

The mmCIF block holds the 3D Cartesian coordinates of each backbone atom (N, Cα, C, O) in ångströms. mmCIF is the PDB's canonical archive format — a tagged-loop text representation of the atomic model.

The six renders are orthographic views along the three Cartesian axes in both directions. Representation (cartoon, sticks, or surface) and color scheme (sequence-rainbow or by-chain) vary across proteins so the training set covers all the common visualization conventions.

— Local backbone conformation —

Secondary structure is the local, repeating backbone conformation. DSSP classifies it into eight states by reading the hydrogen-bond network: three helix types (H, G, I), two β types (E, B), two non-regular types (T, S), and unstructured coil (-).

SS3 is a coarse helix/strand/coil call (letters a/b/c) made by the P-SEA algorithm from inter-Cα distances and dihedrals. It is less detailed than DSSP but needs only Cα positions.

Backbone dihedral angles. Every residue except chain termini has a φ (preceding-C → N → Cα → C) and a ψ (N → Cα → C → next-N). They are reported in degrees following the IUPAC sign convention. Secondary structure is essentially a statement about which (φ, ψ) basin each residue occupies.

— Global shape and packing —

The geometric summary reports three shape descriptors. Rg (radius of gyration) measures how spread out the Cα atoms are about their centre of mass; compact globular proteins have small Rg, elongated or unfolded ones large. Cα contacts (<8 Å, |i−j|>4) count long-range residue pairs in spatial proximity — high for tightly packed folds, near zero for rods or random coil. The bounding-box extents give the protein's footprint along x, y, z in Å.

Solvent accessibility: the surface area of each residue that a 1.4 Å water probe can touch, in Å². When only backbone atoms are present the absolute values are lower than full-atom SASA (side chains contribute most of the area) and are flagged as backbone-only.

Plot images: a contact map (which residues are close in 3D, as an N×N binary image), a Ramachandran scatter (backbone torsion angles, revealing secondary-structure composition at a glance), and — for AlphaFold structures — a PAE heatmap (pairwise prediction confidence).

— Structural neighborhood —

Foldseek's 3Di representation compresses backbone geometry into a per-residue letter drawn from a learned twenty-state alphabet. It captures the tertiary interaction pattern around each residue — which residues are packed against it in space, regardless of where they are in sequence.

Structural nearest neighbors (via Foldseek easy-search vs the PDB). Reported per hit: target PDB id, E-value, and alignment TM-score. A TM-score above ~0.5 is the conventional threshold for 'same fold'.

— Confidence and disorder —

pLDDT (predicted Local Distance Difference Test) is AlphaFold's per-residue confidence score, ranging from 0 to 100. Values above 90 indicate high confidence (typically well-packed cores); 70–90 is confident; 50–70 low confidence; below 50 usually means the region is disordered or the prediction is unreliable there. AlphaFold stores pLDDT in the mmCIF B-factor column.

For experimental (PDB) structures, the B-factor (temperature factor) quantifies the positional spread of each atom in the crystal — a combination of thermal vibration and static disorder — in units of Å². High B-factors mark flexible loops or poorly resolved regions; low B-factors mark the rigid, well-ordered core.

Predicted Aligned Error (PAE) is an AlphaFold confidence matrix: entry (i, j) is the expected error in the position of residue j, in ångströms, when the prediction is superimposed on the true structure at residue i. Low PAE within a block of residues means that block is internally rigid and well-predicted; high PAE between two blocks means their relative placement is uncertain even if each block individually is confident.